Protein AF-A0A7C7KSQ9-F1 (afdb_monomer)

Structure (mmCIF, N/CA/C/O backbone):
data_AF-A0A7C7KSQ9-F1
#
_entry.id   AF-A0A7C7KSQ9-F1
#
loop_
_atom_site.group_PDB
_atom_site.id
_atom_site.type_symbol
_atom_site.label_atom_id
_atom_site.label_alt_id
_atom_site.label_comp_id
_atom_site.label_asym_id
_atom_site.label_entity_id
_atom_site.label_seq_id
_atom_site.pdbx_PDB_ins_code
_atom_site.Cartn_x
_atom_site.Cartn_y
_atom_site.Cartn_z
_atom_site.occupancy
_atom_site.B_iso_or_equiv
_atom_site.auth_seq_id
_atom_site.auth_comp_id
_atom_site.auth_asym_id
_atom_site.auth_atom_id
_atom_site.pdbx_PDB_model_num
ATOM 1 N N . MET A 1 1 ? -10.186 -8.218 -6.974 1.00 58.34 1 MET A N 1
ATOM 2 C CA . MET A 1 1 ? -9.021 -7.333 -6.769 1.00 58.34 1 MET A CA 1
ATOM 3 C C . MET A 1 1 ? -9.530 -5.919 -6.979 1.00 58.34 1 MET A C 1
ATOM 5 O O . MET A 1 1 ? -10.241 -5.729 -7.955 1.00 58.34 1 MET A O 1
ATOM 9 N N . HIS A 1 2 ? -9.294 -4.994 -6.046 1.00 64.25 2 HIS A N 1
ATOM 10 C CA . HIS A 1 2 ? -9.689 -3.590 -6.235 1.00 64.25 2 HIS A CA 1
ATOM 11 C C . HIS A 1 2 ? -8.527 -2.854 -6.909 1.00 64.25 2 HIS A C 1
ATOM 13 O O . HIS A 1 2 ? -7.389 -3.007 -6.463 1.00 64.25 2 HIS A O 1
ATOM 19 N N . GLY A 1 3 ? -8.811 -2.142 -8.001 1.00 62.25 3 GLY A N 1
ATOM 20 C CA . GLY A 1 3 ? -7.834 -1.320 -8.713 1.00 62.25 3 GLY A CA 1
ATOM 21 C C . GLY A 1 3 ? -7.838 0.107 -8.181 1.00 62.25 3 GLY A C 1
ATOM 22 O O . GLY A 1 3 ? -8.906 0.673 -7.954 1.00 62.25 3 GLY A O 1
ATOM 23 N N . ILE A 1 4 ? -6.648 0.648 -7.955 1.00 75.06 4 ILE A N 1
ATOM 24 C CA . ILE A 1 4 ? -6.389 2.046 -7.639 1.00 75.06 4 ILE A CA 1
ATOM 25 C C . ILE A 1 4 ? -5.628 2.599 -8.838 1.00 75.06 4 ILE A C 1
ATOM 27 O O . ILE A 1 4 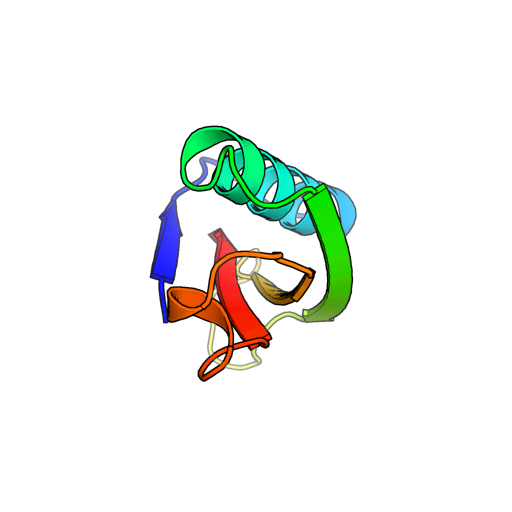? -4.493 2.198 -9.082 1.00 75.06 4 ILE A O 1
ATOM 31 N N . GLU A 1 5 ? -6.278 3.480 -9.589 1.00 70.25 5 GLU A N 1
ATOM 32 C CA . GLU A 1 5 ? -5.645 4.201 -10.689 1.00 70.25 5 GLU A CA 1
ATOM 33 C C . GLU A 1 5 ? -4.914 5.417 -10.115 1.00 70.25 5 GLU A C 1
ATOM 35 O O . GLU A 1 5 ? -5.539 6.296 -9.511 1.00 70.25 5 GLU A O 1
ATOM 40 N N . THR A 1 6 ? -3.593 5.464 -10.266 1.00 63.84 6 THR A N 1
ATOM 41 C CA . THR A 1 6 ? -2.774 6.631 -9.938 1.00 63.84 6 THR A CA 1
ATOM 42 C C . THR A 1 6 ? -1.961 7.059 -11.159 1.00 63.84 6 THR A C 1
ATOM 44 O O . THR A 1 6 ? -1.825 6.346 -12.148 1.00 63.84 6 THR A O 1
ATOM 47 N N . THR A 1 7 ? -1.480 8.299 -11.149 1.00 60.38 7 THR A N 1
ATOM 48 C CA . THR A 1 7 ? -0.898 8.942 -12.333 1.00 60.38 7 THR A CA 1
ATOM 49 C C . THR A 1 7 ? 0.565 8.588 -12.598 1.00 60.38 7 THR A C 1
ATOM 51 O O . THR A 1 7 ? 1.089 9.078 -13.597 1.00 60.38 7 THR A O 1
ATOM 54 N N . ARG A 1 8 ? 1.222 7.802 -11.725 1.00 57.19 8 ARG A N 1
ATOM 55 C CA . ARG A 1 8 ? 2.563 7.191 -11.878 1.00 57.19 8 ARG A CA 1
ATOM 56 C C . ARG A 1 8 ? 3.039 6.681 -10.516 1.00 57.19 8 ARG A C 1
ATOM 58 O O . ARG A 1 8 ? 3.561 7.468 -9.723 1.00 57.19 8 ARG A O 1
ATOM 65 N N . VAL A 1 9 ? 2.924 5.384 -10.256 1.00 61.88 9 VAL A N 1
ATOM 66 C CA . VAL A 1 9 ? 3.616 4.751 -9.126 1.00 61.88 9 VAL A CA 1
ATOM 67 C C . VAL A 1 9 ? 4.842 4.019 -9.659 1.00 61.88 9 VAL A C 1
ATOM 69 O O . VAL A 1 9 ? 4.753 2.955 -10.251 1.00 61.88 9 VAL A O 1
ATOM 72 N N . ALA A 1 10 ? 6.021 4.613 -9.477 1.00 65.62 10 ALA A N 1
ATOM 73 C CA . ALA A 1 10 ? 7.271 4.019 -9.953 1.00 65.62 10 ALA A CA 1
ATOM 74 C C . ALA A 1 10 ? 7.991 3.216 -8.859 1.00 65.62 10 ALA A C 1
ATOM 76 O O . ALA A 1 10 ? 8.780 2.328 -9.172 1.00 65.62 10 ALA A O 1
ATOM 77 N N . THR A 1 11 ? 7.732 3.506 -7.576 1.00 83.38 11 THR A N 1
ATOM 78 C CA . THR A 1 11 ? 8.458 2.885 -6.457 1.00 83.38 11 THR A CA 1
ATOM 79 C C . THR A 1 11 ? 7.553 2.145 -5.479 1.00 83.38 11 THR A C 1
ATOM 81 O O . THR A 1 11 ? 6.352 2.405 -5.365 1.00 83.38 11 THR A O 1
ATOM 84 N N . TYR A 1 12 ? 8.170 1.234 -4.724 1.00 86.44 12 TYR A N 1
ATOM 85 C CA . TYR A 1 12 ? 7.533 0.497 -3.637 1.00 86.44 12 TYR A CA 1
ATOM 86 C C . TYR A 1 12 ? 6.856 1.436 -2.625 1.00 86.44 12 TYR A C 1
ATOM 88 O O . TYR A 1 12 ? 5.711 1.207 -2.232 1.00 86.44 12 TYR A O 1
ATOM 96 N N . GLU A 1 13 ? 7.540 2.507 -2.215 1.00 88.50 13 GLU A N 1
ATOM 97 C CA . GLU A 1 13 ? 7.044 3.455 -1.215 1.00 88.50 13 GLU A CA 1
ATOM 98 C C . GLU A 1 13 ? 5.781 4.166 -1.701 1.00 88.50 13 GLU A C 1
ATOM 100 O O . GLU A 1 13 ? 4.800 4.239 -0.962 1.00 88.50 13 GLU A O 1
ATOM 105 N N . GLN A 1 14 ? 5.776 4.615 -2.961 1.00 87.12 14 GLN A N 1
ATOM 106 C CA . GLN A 1 14 ? 4.622 5.272 -3.576 1.00 87.12 14 GLN A CA 1
ATOM 107 C C . GLN A 1 14 ? 3.416 4.328 -3.661 1.00 87.12 14 GLN A C 1
ATOM 109 O O . GLN A 1 14 ? 2.292 4.729 -3.354 1.00 87.12 14 GLN A O 1
ATOM 114 N N . ALA A 1 15 ? 3.645 3.057 -4.013 1.00 87.56 15 ALA A N 1
ATOM 115 C CA . ALA A 1 15 ? 2.588 2.051 -4.084 1.00 87.56 15 ALA A CA 1
ATOM 116 C C . ALA A 1 15 ? 1.940 1.814 -2.718 1.00 87.56 15 ALA A C 1
ATOM 118 O O . ALA A 1 15 ? 0.713 1.761 -2.584 1.00 87.56 15 ALA A O 1
ATOM 119 N N . VAL A 1 16 ? 2.775 1.679 -1.687 1.00 89.25 16 VAL A N 1
ATOM 120 C CA . VAL A 1 16 ? 2.324 1.476 -0.311 1.00 89.25 16 VAL A CA 1
ATOM 121 C C . VAL A 1 16 ? 1.573 2.700 0.205 1.00 89.25 16 VAL A C 1
ATOM 123 O O . VAL A 1 16 ? 0.505 2.541 0.797 1.00 89.25 16 VAL A O 1
ATOM 126 N N . GLU A 1 17 ? 2.082 3.907 -0.035 1.00 90.12 17 GLU A N 1
ATOM 127 C CA . GLU A 1 17 ? 1.433 5.147 0.391 1.00 90.12 17 GLU A CA 1
ATOM 128 C C . GLU A 1 17 ? 0.049 5.310 -0.251 1.00 90.12 17 GLU A C 1
ATOM 130 O O . GLU A 1 17 ? -0.935 5.524 0.463 1.00 90.12 17 GLU A O 1
ATOM 135 N N . ALA A 1 18 ? -0.065 5.098 -1.568 1.00 88.19 18 ALA A N 1
ATOM 136 C CA . ALA A 1 18 ? -1.340 5.147 -2.284 1.00 88.19 18 ALA A CA 1
ATOM 137 C C . ALA A 1 18 ? -2.346 4.111 -1.750 1.00 88.19 18 ALA A C 1
ATOM 139 O O . ALA A 1 18 ? -3.526 4.415 -1.542 1.00 88.19 18 ALA A O 1
ATOM 140 N N . ALA A 1 19 ? -1.880 2.892 -1.467 1.00 88.62 19 ALA A N 1
ATOM 141 C CA . ALA A 1 19 ? -2.709 1.843 -0.885 1.00 88.62 19 ALA A CA 1
ATOM 142 C C . ALA A 1 19 ? -3.202 2.207 0.529 1.00 88.62 19 ALA A C 1
ATOM 144 O O . ALA A 1 19 ? -4.371 1.981 0.854 1.00 88.62 19 ALA A O 1
ATOM 145 N N . LEU A 1 20 ? -2.343 2.790 1.371 1.00 87.44 20 LEU A N 1
ATOM 146 C CA . LEU A 1 20 ? -2.710 3.234 2.719 1.00 87.44 20 LEU A CA 1
ATOM 147 C C . LEU A 1 20 ? -3.694 4.408 2.690 1.00 87.44 20 LEU A C 1
ATOM 149 O O . LEU A 1 20 ? -4.668 4.398 3.448 1.00 87.44 20 LEU A O 1
ATOM 153 N N . ASP A 1 21 ? -3.486 5.385 1.807 1.00 88.69 21 ASP A N 1
ATOM 154 C CA . ASP A 1 21 ? -4.392 6.525 1.648 1.00 88.69 21 ASP A CA 1
ATOM 155 C C . ASP A 1 21 ? -5.776 6.077 1.154 1.00 88.69 21 ASP A C 1
ATOM 157 O O . ASP A 1 21 ? -6.803 6.466 1.719 1.00 88.69 21 ASP A O 1
ATOM 161 N N . TYR A 1 22 ? -5.825 5.152 0.187 1.00 86.88 22 TYR A N 1
ATOM 162 C CA . TYR A 1 22 ? -7.076 4.531 -0.252 1.00 86.88 22 TYR A CA 1
ATOM 163 C C . TYR A 1 22 ? -7.815 3.849 0.905 1.00 86.88 22 TYR A C 1
ATOM 165 O O . TYR A 1 22 ? -9.028 4.031 1.057 1.00 86.88 22 TYR A O 1
ATOM 173 N N . ILE A 1 23 ? -7.103 3.093 1.751 1.00 86.00 23 ILE A N 1
ATOM 174 C CA . ILE A 1 23 ? -7.712 2.455 2.921 1.00 86.00 23 ILE A CA 1
ATOM 175 C C . ILE A 1 23 ? -8.236 3.493 3.909 1.00 86.00 23 ILE A C 1
ATOM 177 O O . ILE A 1 23 ? -9.364 3.368 4.381 1.00 86.00 23 ILE A O 1
ATOM 181 N N . LYS A 1 24 ? -7.465 4.544 4.190 1.00 84.38 24 LYS A N 1
ATOM 182 C CA . LYS A 1 24 ? -7.867 5.613 5.110 1.00 84.38 24 LYS A CA 1
ATOM 183 C C . LYS A 1 24 ? -9.120 6.352 4.630 1.00 84.38 24 LYS A C 1
ATOM 185 O O . LYS A 1 24 ? -9.973 6.686 5.453 1.00 84.38 24 LYS A O 1
ATOM 190 N N . LYS A 1 25 ? -9.240 6.578 3.316 1.00 84.75 25 LYS A N 1
ATOM 191 C CA . LYS A 1 25 ? -10.385 7.247 2.677 1.00 84.75 25 LYS A CA 1
ATOM 192 C C . LYS A 1 25 ? -11.634 6.373 2.609 1.00 84.75 25 LYS A C 1
ATOM 194 O O . LYS A 1 25 ? -12.724 6.871 2.847 1.00 84.75 25 LYS A O 1
ATOM 199 N N . ASN A 1 26 ? -11.493 5.087 2.294 1.00 81.94 26 ASN A N 1
ATOM 200 C CA . ASN A 1 26 ? -12.645 4.207 2.050 1.00 81.94 26 ASN A CA 1
ATOM 201 C C . ASN A 1 26 ? -13.050 3.380 3.278 1.00 81.94 26 ASN A C 1
ATOM 203 O O . ASN A 1 26 ? -14.171 2.881 3.356 1.00 81.94 26 ASN A O 1
ATOM 207 N N . TYR A 1 27 ? -12.151 3.229 4.251 1.00 79.00 27 TYR A N 1
ATOM 208 C CA . TYR A 1 27 ? -12.331 2.346 5.399 1.00 79.00 27 TYR A CA 1
ATOM 209 C C . TYR A 1 27 ? -11.954 3.051 6.709 1.00 79.00 27 TYR A C 1
ATOM 211 O O . TYR A 1 27 ? -11.092 2.599 7.460 1.00 79.00 27 TYR A O 1
ATOM 219 N N . HIS A 1 28 ? -12.672 4.129 7.038 1.00 71.69 28 HIS A N 1
ATOM 220 C CA . HIS A 1 28 ? -12.471 4.940 8.253 1.00 71.69 28 HIS A CA 1
ATOM 221 C C . HIS A 1 28 ? -12.515 4.162 9.584 1.00 71.69 28 HIS A C 1
ATOM 223 O O . HIS A 1 28 ? -12.069 4.661 10.612 1.00 71.69 28 HIS A O 1
ATOM 229 N N . ARG A 1 29 ? -13.070 2.942 9.588 1.00 71.25 29 ARG A N 1
ATOM 230 C CA . ARG A 1 29 ? -13.164 2.064 10.769 1.00 71.25 29 ARG A CA 1
ATOM 231 C C . ARG A 1 29 ? -11.982 1.106 10.929 1.00 71.25 29 ARG A C 1
ATOM 233 O O . ARG A 1 29 ? -11.957 0.318 11.877 1.00 71.25 29 ARG A O 1
ATOM 240 N N . VAL A 1 30 ? -11.016 1.128 10.012 1.00 74.06 30 VAL A N 1
ATOM 241 C CA . VAL A 1 30 ? -9.806 0.315 10.132 1.00 74.06 30 VAL A CA 1
ATOM 242 C C . VAL A 1 30 ? -8.841 1.023 11.075 1.00 74.06 30 VAL A C 1
ATOM 244 O O . VAL A 1 30 ? -8.241 2.034 10.736 1.00 74.06 30 VAL A O 1
ATOM 247 N N . SER A 1 31 ? -8.704 0.479 12.284 1.00 70.12 31 SER A N 1
ATOM 248 C CA . SER A 1 31 ? -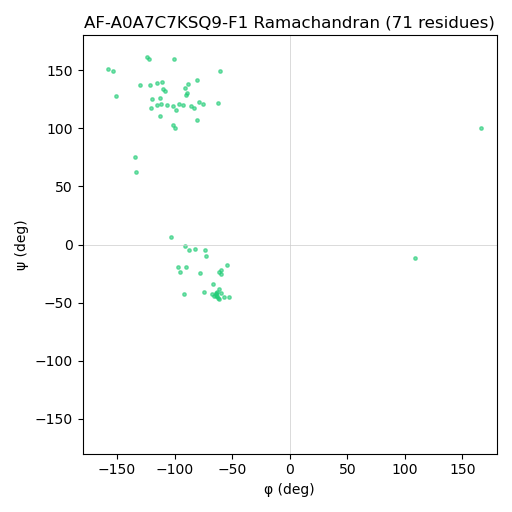7.842 1.040 13.330 1.00 70.12 31 SER A CA 1
ATOM 249 C C . SER A 1 31 ? -6.361 0.728 13.132 1.00 70.12 31 SER A C 1
ATOM 251 O O . SER A 1 31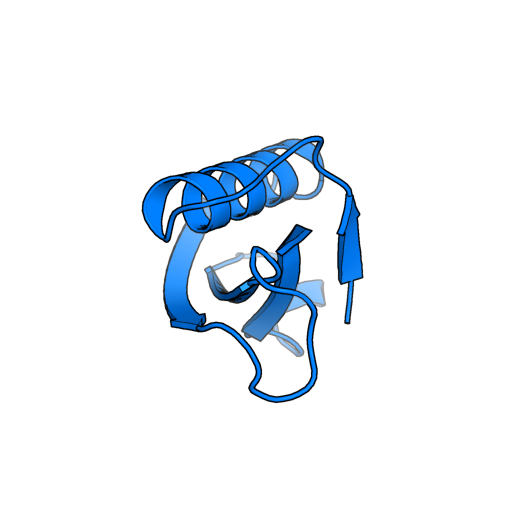 ? -5.513 1.426 13.674 1.00 70.12 31 SER A O 1
ATOM 253 N N . ASN A 1 32 ? -6.038 -0.353 12.417 1.00 78.69 32 ASN A N 1
ATOM 254 C CA 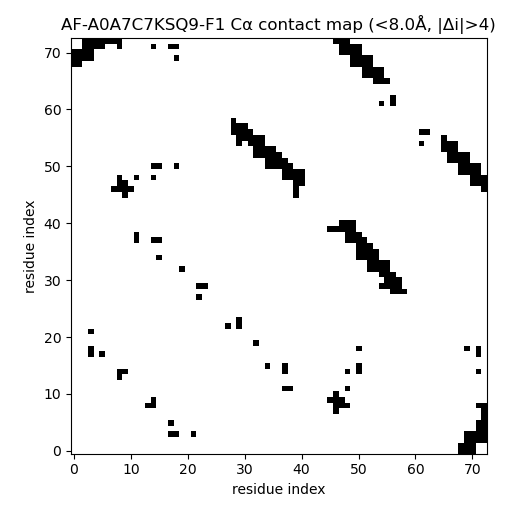. ASN A 1 32 ? -4.657 -0.748 12.171 1.00 78.69 32 ASN A CA 1
ATOM 255 C C . ASN A 1 32 ? -4.551 -1.490 10.830 1.00 78.69 32 ASN A C 1
ATOM 257 O O . ASN A 1 32 ? -5.297 -2.441 10.574 1.00 78.69 32 ASN A O 1
ATOM 261 N N . VAL A 1 33 ? -3.628 -1.036 9.985 1.00 83.31 33 VAL A N 1
ATOM 262 C CA . VAL A 1 33 ? -3.320 -1.607 8.673 1.00 83.31 33 VAL A CA 1
ATOM 263 C C . VAL A 1 33 ? -1.870 -2.046 8.705 1.00 83.31 33 VAL A C 1
ATOM 265 O O . VAL A 1 33 ? -0.986 -1.242 8.985 1.00 83.31 33 VAL A O 1
ATOM 268 N N . LYS A 1 34 ? -1.618 -3.314 8.392 1.00 87.12 34 LYS A N 1
ATOM 269 C CA . LYS A 1 34 ? -0.261 -3.826 8.219 1.00 87.12 34 LYS A CA 1
ATOM 270 C C . LYS A 1 34 ? -0.049 -4.190 6.758 1.00 87.12 34 LYS A C 1
ATOM 272 O O . LYS A 1 34 ? -0.826 -4.963 6.204 1.00 87.12 34 LYS A O 1
ATOM 277 N N . VAL A 1 35 ? 0.999 -3.653 6.145 1.00 88.50 35 VAL A N 1
ATOM 278 C CA . VAL A 1 35 ? 1.448 -4.092 4.820 1.00 88.50 35 VAL A CA 1
ATOM 279 C C . VAL A 1 35 ? 2.154 -5.432 4.997 1.00 88.50 35 VAL A C 1
ATOM 281 O O . VAL A 1 35 ? 3.093 -5.538 5.782 1.00 88.50 35 VAL A O 1
ATOM 284 N N . GLU A 1 36 ? 1.664 -6.473 4.330 1.00 90.06 36 GLU A N 1
ATOM 285 C CA . GLU A 1 36 ? 2.267 -7.811 4.390 1.00 90.06 36 GLU A CA 1
ATOM 286 C C . GLU A 1 36 ? 3.290 -7.995 3.269 1.00 90.06 36 GLU A C 1
ATOM 288 O O . GLU A 1 36 ? 4.368 -8.531 3.505 1.00 90.06 36 GLU A O 1
ATOM 293 N N . ARG A 1 37 ? 2.965 -7.533 2.056 1.00 89.62 37 ARG A N 1
ATOM 294 C CA . ARG A 1 37 ? 3.893 -7.509 0.920 1.00 89.62 37 ARG A CA 1
ATOM 295 C C . ARG A 1 37 ? 3.459 -6.487 -0.120 1.00 89.62 37 ARG A C 1
ATOM 297 O O . ARG A 1 37 ? 2.260 -6.281 -0.296 1.00 89.62 37 ARG A O 1
ATOM 304 N N . ALA A 1 38 ? 4.417 -5.933 -0.854 1.00 89.50 38 ALA A N 1
ATOM 305 C CA . ALA A 1 38 ? 4.147 -5.304 -2.138 1.00 89.50 38 ALA A CA 1
ATOM 306 C C . ALA A 1 38 ? 5.121 -5.829 -3.192 1.00 89.50 38 ALA A C 1
ATOM 308 O O . ALA A 1 38 ? 6.298 -6.038 -2.900 1.00 89.50 38 ALA A O 1
ATOM 309 N N . TYR A 1 39 ? 4.610 -6.119 -4.381 1.00 89.56 39 TYR A N 1
ATOM 310 C CA . TYR A 1 39 ? 5.387 -6.699 -5.472 1.00 89.56 39 TYR A CA 1
ATOM 311 C C . TYR A 1 39 ? 4.781 -6.326 -6.819 1.00 89.56 39 TYR A C 1
ATOM 313 O O . TYR A 1 39 ? 3.563 -6.198 -6.944 1.00 89.56 39 TYR A O 1
ATOM 321 N N . MET A 1 40 ? 5.633 -6.205 -7.832 1.00 86.81 40 MET A N 1
ATOM 322 C CA . MET A 1 40 ? 5.206 -6.097 -9.224 1.00 86.81 40 MET A CA 1
ATOM 323 C C . MET A 1 40 ? 4.885 -7.492 -9.764 1.00 86.81 40 MET A C 1
ATOM 325 O O . MET A 1 40 ? 5.569 -8.465 -9.427 1.00 86.81 40 MET A O 1
ATOM 329 N N . GLN A 1 41 ? 3.839 -7.618 -10.583 1.00 81.44 41 GLN A N 1
ATOM 330 C CA . GLN A 1 41 ? 3.576 -8.881 -11.271 1.00 81.44 41 GLN A CA 1
ATOM 331 C C . GLN A 1 41 ? 4.329 -8.938 -12.604 1.00 81.44 41 GLN A C 1
ATOM 333 O O . GLN A 1 41 ? 4.297 -7.959 -13.342 1.00 81.44 41 GLN A O 1
ATOM 338 N N . PRO A 1 42 ? 4.933 -10.086 -12.971 1.00 75.94 42 PRO A N 1
ATOM 339 C CA . PRO A 1 42 ? 5.745 -10.205 -14.189 1.00 75.94 42 PRO A CA 1
ATOM 340 C C . PRO A 1 42 ? 5.001 -9.896 -15.496 1.00 75.94 42 PRO A C 1
ATOM 342 O O . PRO A 1 42 ? 5.629 -9.626 -16.511 1.00 75.94 42 PRO A O 1
ATOM 345 N N . HIS A 1 43 ? 3.671 -9.997 -15.487 1.00 79.88 43 HIS A N 1
ATOM 346 C CA . HIS A 1 43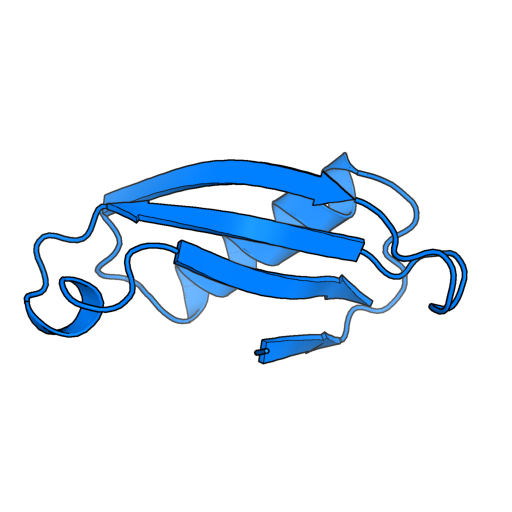 ? 2.812 -9.793 -16.656 1.00 79.88 43 HIS A CA 1
ATOM 347 C C . HIS A 1 43 ? 2.102 -8.436 -16.659 1.00 79.88 43 HIS A C 1
ATOM 349 O O . HIS A 1 43 ? 1.203 -8.226 -17.471 1.00 79.88 43 HIS A O 1
ATOM 355 N N . TRP A 1 44 ? 2.420 -7.559 -15.711 1.00 80.88 44 TRP A N 1
ATOM 356 C CA . TRP A 1 44 ? 1.853 -6.218 -15.641 1.00 80.88 44 TRP A CA 1
ATOM 357 C C . TRP A 1 44 ? 2.839 -5.195 -16.192 1.00 80.88 44 TRP A C 1
ATOM 359 O O . TRP A 1 44 ? 4.032 -5.475 -16.303 1.00 80.88 44 TRP A O 1
ATOM 369 N N . GLU A 1 45 ? 2.316 -4.034 -16.579 1.00 76.44 45 GLU A N 1
ATOM 370 C CA . GLU A 1 45 ? 3.149 -2.933 -17.054 1.00 76.44 45 GLU A CA 1
ATOM 371 C C . GLU A 1 45 ? 4.129 -2.493 -15.958 1.00 76.44 45 GLU A C 1
ATOM 373 O O . GLU A 1 45 ? 3.869 -2.621 -14.758 1.00 76.44 45 GLU A O 1
ATOM 378 N N . GLU A 1 46 ? 5.297 -2.006 -16.369 1.00 71.50 46 GLU A N 1
ATOM 379 C CA . GLU A 1 46 ? 6.289 -1.492 -15.433 1.00 71.50 46 GLU A CA 1
ATOM 380 C C . GLU A 1 46 ? 5.701 -0.287 -14.677 1.00 71.50 46 GLU A C 1
ATOM 382 O O . GLU A 1 46 ? 5.265 0.683 -15.292 1.00 71.50 46 GLU A O 1
ATOM 387 N N . GLY A 1 47 ? 5.653 -0.371 -13.344 1.00 72.25 47 GLY A N 1
ATOM 388 C CA . GLY A 1 47 ? 4.957 0.591 -12.478 1.00 72.25 47 GLY A CA 1
ATOM 389 C C . GLY A 1 47 ? 3.675 0.053 -11.831 1.00 72.25 47 GLY A C 1
ATOM 390 O O . GLY A 1 47 ? 3.198 0.631 -10.863 1.00 72.25 47 GLY A O 1
ATOM 391 N N . ASP A 1 48 ? 3.162 -1.102 -12.259 1.00 83.50 48 ASP A N 1
ATOM 392 C CA . ASP A 1 48 ? 1.997 -1.714 -11.617 1.00 83.50 48 ASP A CA 1
ATOM 393 C C . ASP A 1 48 ? 2.385 -2.581 -10.407 1.00 83.50 48 ASP A C 1
ATOM 395 O O . ASP A 1 48 ? 3.048 -3.621 -10.519 1.00 83.50 48 ASP A O 1
ATOM 399 N N . TRP A 1 49 ? 1.878 -2.210 -9.233 1.00 88.31 49 TRP A N 1
ATOM 400 C CA . TRP A 1 49 ? 2.137 -2.890 -7.967 1.00 88.31 49 TRP A CA 1
ATOM 401 C C . TRP A 1 49 ? 0.906 -3.615 -7.432 1.00 88.31 49 TRP A C 1
ATOM 403 O O . TRP A 1 49 ? -0.216 -3.111 -7.429 1.00 88.31 49 TRP A O 1
ATOM 413 N N . VAL A 1 50 ? 1.120 -4.805 -6.878 1.00 88.94 50 VAL A N 1
ATOM 414 C CA . VAL A 1 50 ? 0.171 -5.437 -5.961 1.00 88.94 50 VAL A CA 1
ATOM 415 C C . VAL A 1 50 ? 0.605 -5.121 -4.544 1.00 88.94 50 VAL A C 1
ATOM 417 O O . VAL A 1 50 ? 1.684 -5.539 -4.132 1.00 88.94 50 VAL A O 1
ATOM 420 N N . VAL A 1 51 ? -0.259 -4.467 -3.771 1.00 89.56 51 VAL A N 1
ATOM 421 C CA . VAL A 1 51 ? -0.070 -4.263 -2.332 1.00 89.56 51 VAL A CA 1
ATOM 422 C C . VAL A 1 51 ? -1.036 -5.162 -1.572 1.00 89.56 51 VAL A C 1
ATOM 424 O O . VAL A 1 51 ? -2.259 -5.077 -1.716 1.00 89.56 51 VAL A O 1
ATOM 427 N N . GLU A 1 52 ? -0.487 -6.045 -0.747 1.00 89.94 52 GLU A N 1
ATOM 428 C CA . GLU A 1 52 ? -1.259 -6.912 0.131 1.00 89.94 52 GLU A CA 1
ATOM 429 C C . GLU A 1 52 ? -1.244 -6.368 1.551 1.00 89.94 52 GLU A C 1
ATOM 431 O O . GLU A 1 52 ? -0.202 -6.238 2.196 1.00 89.94 52 GLU A O 1
ATOM 436 N N . LEU A 1 53 ? -2.441 -6.066 2.038 1.00 87.88 53 LEU A N 1
ATOM 437 C CA . LEU A 1 53 ? -2.681 -5.449 3.325 1.00 87.88 53 LEU A CA 1
ATOM 438 C C . LEU A 1 53 ? -3.437 -6.412 4.227 1.00 87.88 53 LEU A C 1
ATOM 440 O O . LEU A 1 53 ? -4.410 -7.056 3.823 1.00 87.88 53 LEU A O 1
ATOM 444 N N . ARG A 1 54 ? -3.035 -6.447 5.489 1.00 85.56 54 ARG A N 1
ATOM 445 C CA . ARG A 1 54 ? -3.796 -7.048 6.569 1.00 85.56 54 ARG A CA 1
ATOM 446 C C . ARG A 1 54 ? -4.534 -5.952 7.318 1.00 85.56 54 ARG A C 1
ATOM 448 O O . ARG A 1 54 ? -3.922 -5.088 7.947 1.00 85.56 54 ARG A O 1
ATOM 455 N N . LEU A 1 55 ? -5.859 -6.006 7.259 1.00 82.06 55 LEU A N 1
ATOM 456 C CA . LEU A 1 55 ? -6.725 -5.056 7.947 1.00 82.06 55 LEU A CA 1
ATOM 457 C C . LEU A 1 55 ? -7.093 -5.636 9.309 1.00 82.06 55 LEU A C 1
ATOM 459 O O . LEU A 1 55 ? -7.698 -6.709 9.396 1.00 82.06 55 LEU A O 1
ATOM 463 N N . ASN A 1 56 ? -6.735 -4.933 10.380 1.00 72.88 56 ASN A N 1
ATOM 464 C CA . ASN A 1 56 ? -7.214 -5.255 11.713 1.00 72.88 56 ASN A CA 1
ATOM 465 C C . ASN A 1 56 ? -8.361 -4.305 12.053 1.00 72.88 56 ASN A C 1
ATOM 467 O O . ASN A 1 56 ? -8.169 -3.132 12.382 1.00 72.88 56 ASN A O 1
ATOM 471 N N . THR A 1 57 ? -9.571 -4.826 11.909 1.00 67.38 57 THR A N 1
ATOM 472 C CA . THR A 1 57 ? -10.812 -4.087 12.115 1.00 67.38 57 THR A CA 1
ATOM 473 C C . THR A 1 57 ? -11.606 -4.794 13.206 1.00 67.38 57 THR A C 1
ATOM 475 O O . THR A 1 57 ? -11.717 -6.021 13.198 1.00 67.38 57 THR A O 1
ATOM 478 N N . ARG A 1 58 ? -12.194 -4.021 14.125 1.00 63.94 58 ARG A N 1
ATOM 479 C CA . ARG A 1 58 ? -13.188 -4.535 15.085 1.00 63.94 58 ARG A CA 1
ATOM 480 C C . A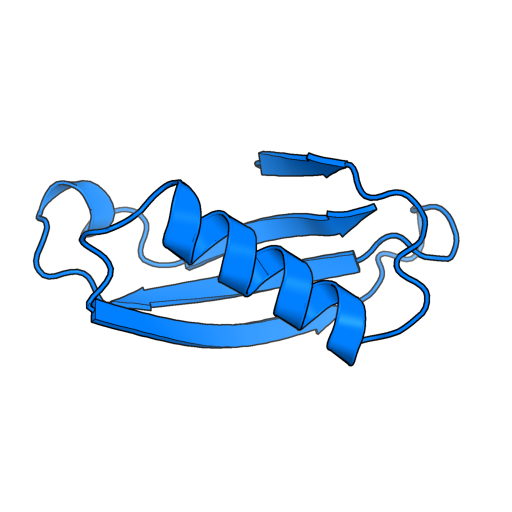RG A 1 58 ? -14.545 -4.823 14.424 1.00 63.94 58 ARG A C 1
ATOM 482 O O . ARG A 1 58 ? -15.449 -5.336 15.075 1.00 63.94 58 ARG A O 1
ATOM 489 N N . ASP A 1 59 ? -14.686 -4.495 13.142 1.00 58.47 59 ASP A N 1
ATOM 490 C CA . ASP A 1 59 ? -15.897 -4.672 12.359 1.00 58.47 59 ASP A CA 1
ATOM 491 C C . ASP A 1 59 ? -16.045 -6.140 11.916 1.00 58.47 59 ASP A C 1
ATOM 493 O O . ASP A 1 59 ? -15.169 -6.730 11.267 1.00 58.47 59 ASP A O 1
ATOM 497 N N . ARG A 1 60 ? -17.177 -6.752 12.286 1.00 56.62 60 ARG A N 1
ATOM 498 C CA . ARG A 1 60 ? -17.487 -8.161 11.992 1.00 56.62 60 ARG A CA 1
ATOM 499 C C . ARG A 1 60 ? -17.543 -8.439 10.487 1.00 56.62 60 ARG A C 1
ATOM 501 O O . ARG A 1 60 ? -17.289 -9.577 10.095 1.00 56.62 60 ARG A O 1
ATOM 508 N N . LEU A 1 61 ? -17.801 -7.435 9.645 1.00 55.31 61 LEU A N 1
ATOM 509 C CA . LEU A 1 61 ? -17.866 -7.592 8.186 1.00 55.31 61 LEU A CA 1
ATOM 510 C C . LEU A 1 61 ? -16.505 -7.949 7.559 1.00 55.31 61 LEU A C 1
ATOM 512 O O . LEU A 1 61 ? -16.446 -8.775 6.649 1.00 55.31 61 LEU A O 1
ATOM 516 N N . PHE A 1 62 ? -15.397 -7.435 8.103 1.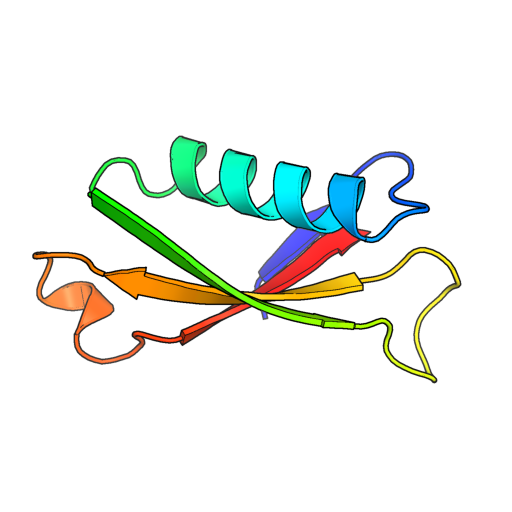00 55.53 62 PHE A N 1
ATOM 517 C CA . PHE A 1 62 ? -14.039 -7.762 7.637 1.00 55.53 62 PHE A CA 1
ATOM 518 C C . PHE A 1 62 ? -13.446 -9.006 8.304 1.00 55.53 62 PHE A C 1
ATOM 520 O O . PHE A 1 62 ? -12.386 -9.483 7.897 1.00 55.53 62 PHE A O 1
ATOM 527 N N . SER A 1 63 ? -14.141 -9.595 9.284 1.00 50.47 63 SER A N 1
ATOM 528 C CA . SER A 1 63 ? -13.678 -10.810 9.967 1.00 50.47 63 SER A CA 1
ATOM 529 C C . SER A 1 63 ? -13.478 -12.002 9.016 1.00 50.47 63 SER A C 1
ATOM 531 O O . SER A 1 63 ? -12.628 -12.848 9.299 1.00 50.47 63 SER A O 1
ATOM 533 N N . ARG A 1 64 ? -14.187 -12.026 7.871 1.00 56.44 64 ARG A N 1
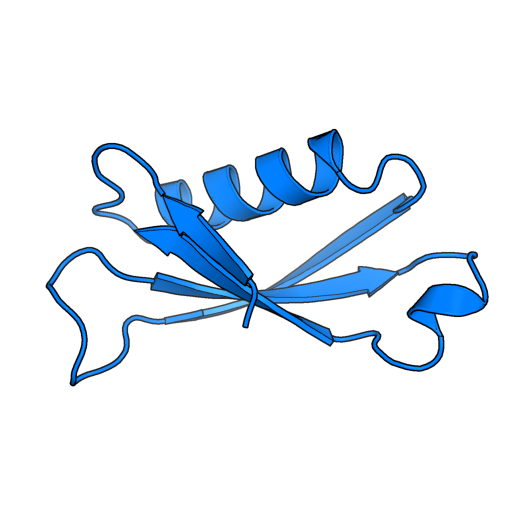ATOM 534 C CA . ARG A 1 64 ? -14.079 -13.051 6.813 1.00 56.44 64 ARG A CA 1
ATOM 535 C C . ARG A 1 64 ? -13.045 -12.748 5.715 1.00 56.44 64 ARG A C 1
ATOM 537 O O . ARG A 1 64 ? -12.624 -13.676 5.035 1.00 56.44 64 ARG A O 1
ATOM 544 N N . ARG A 1 65 ? -12.603 -11.496 5.536 1.00 62.56 65 ARG A N 1
ATOM 545 C CA . ARG A 1 65 ? -11.548 -11.100 4.575 1.00 62.56 65 ARG A CA 1
ATOM 546 C C . ARG A 1 65 ? -10.562 -10.146 5.254 1.00 62.56 65 ARG A C 1
ATOM 548 O O . ARG A 1 65 ? -10.572 -8.946 5.012 1.00 62.56 65 ARG A O 1
ATOM 555 N N . ARG A 1 66 ? -9.699 -10.698 6.113 1.00 72.69 66 ARG A N 1
ATOM 556 C CA . ARG A 1 66 ? -8.636 -9.936 6.808 1.00 72.69 66 ARG A CA 1
ATOM 557 C C . ARG A 1 66 ? -7.482 -9.521 5.895 1.00 72.69 66 ARG A C 1
ATOM 559 O O . ARG A 1 66 ? -6.626 -8.755 6.322 1.00 72.69 66 ARG A O 1
ATOM 566 N N . HIS A 1 67 ? -7.454 -10.047 4.675 1.00 81.25 67 HIS A N 1
ATOM 567 C CA . HIS A 1 67 ? -6.427 -9.793 3.678 1.00 81.25 67 HIS A CA 1
ATOM 568 C C . HIS A 1 67 ? -7.069 -9.077 2.496 1.00 81.25 67 HIS A C 1
ATOM 570 O O . HIS A 1 67 ? -7.991 -9.608 1.871 1.00 81.25 67 HIS A O 1
ATOM 576 N N . LEU A 1 68 ? -6.583 -7.877 2.203 1.00 83.69 68 LEU A N 1
ATOM 577 C CA . LEU A 1 68 ? -6.974 -7.100 1.042 1.00 83.69 68 LEU A CA 1
ATOM 578 C C . LEU A 1 68 ? -5.801 -7.053 0.069 1.00 83.69 68 LEU A C 1
ATOM 580 O O . LEU A 1 68 ? -4.669 -6.801 0.468 1.00 83.69 68 LEU A O 1
ATOM 584 N N . LYS A 1 69 ? -6.088 -7.291 -1.209 1.00 86.00 69 LYS A N 1
ATOM 585 C CA . LYS A 1 69 ? -5.124 -7.111 -2.292 1.00 86.00 69 LYS A CA 1
ATOM 586 C C . LYS A 1 69 ? -5.570 -5.938 -3.146 1.00 86.00 69 LYS A C 1
ATOM 588 O O . LYS A 1 69 ? -6.679 -5.972 -3.696 1.00 86.00 69 LYS A O 1
ATOM 593 N N . LEU A 1 70 ? -4.710 -4.938 -3.233 1.00 84.75 70 LEU A N 1
ATOM 594 C CA . LEU A 1 70 ? -4.899 -3.739 -4.031 1.00 84.75 70 LEU A CA 1
ATOM 595 C C . LEU A 1 70 ? -3.945 -3.797 -5.215 1.00 84.75 70 LEU A C 1
ATOM 597 O O . LEU A 1 70 ? -2.772 -4.115 -5.038 1.00 84.75 70 LEU A O 1
ATOM 601 N N . ARG A 1 71 ? -4.466 -3.526 -6.409 1.00 84.75 71 ARG A N 1
ATOM 602 C CA . ARG A 1 71 ? -3.635 -3.172 -7.559 1.00 84.75 71 ARG A CA 1
ATOM 603 C C . ARG A 1 71 ? -3.461 -1.663 -7.526 1.00 84.75 71 ARG A C 1
ATOM 605 O O . ARG A 1 71 ? -4.457 -0.962 -7.372 1.00 84.75 71 ARG A O 1
ATOM 612 N N . VAL A 1 72 ? -2.231 -1.205 -7.648 1.00 81.44 72 VAL A N 1
ATOM 613 C CA . VAL A 1 72 ? -1.866 0.202 -7.723 1.00 81.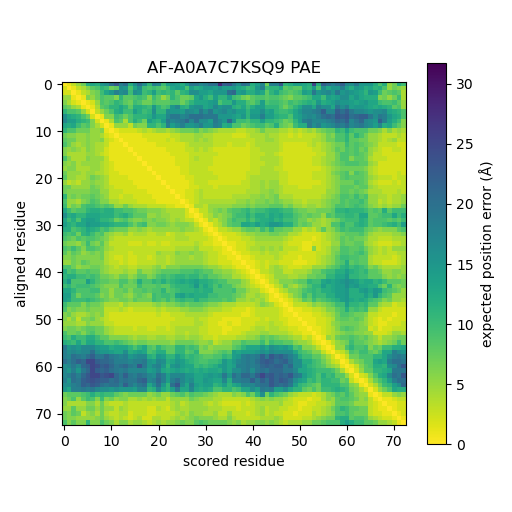44 72 VAL A CA 1
ATOM 614 C C . VAL A 1 72 ? -1.147 0.390 -9.050 1.00 81.44 72 VAL A C 1
ATOM 616 O O . VAL A 1 72 ? -0.128 -0.260 -9.266 1.00 81.44 72 VAL A O 1
ATOM 619 N N . CYS A 1 73 ? -1.730 1.210 -9.916 1.00 78.06 73 CYS A N 1
ATOM 620 C CA . CYS A 1 73 ? -1.179 1.628 -11.205 1.00 78.06 73 CYS A CA 1
ATOM 621 C C . CYS A 1 73 ? -0.627 3.044 -11.066 1.00 78.06 73 CYS A C 1
ATOM 623 O O . CYS A 1 73 ? -1.355 3.826 -10.415 1.00 78.06 73 CYS A O 1
#

pLDDT: mean 77.59, std 11.27, range [50.47, 90.12]

Foldseek 3Di:
DAEDEDPAQQDPVSQVVSVVVVCVVPPVQQPDKDFPDKDDDPPDDRRKIKTKIQTDGPDPVCVVPRIDIYIYD

Sequence (73 aa):
MHGIETTRVATYEQAVEAALDYIKKNYHRVSNVKVERAYMQPHWEEGDWVVELRLNTRDRLFSRRRHLKLRVC

Mean predicted aligned error: 7.28 Å

Secondary structure (DSSP, 8-state):
-EEE--S---SHHHHHHHHHHHHHHH-TT--EEEEEEEEE-TTSPTT-EEEEEEEE-S-GGGGG--EEEEEE-

Nearest PDB structures (foldseek):
  1v2b-assembly2_B  TM=5.256E-01  e=5.576E+00  Nicotiana tabacum
  7wbi-assembly1_A  TM=3.565E-01  e=9.343E+00  Gallus gallus

Radius of gyration: 12.17 Å; Cα contacts (8 Å, |Δi|>4): 135; chains: 1; bounding box: 26×22×32 Å

Solvent-accessible surface area (backbone atoms only — not comparable to full-atom values): 4269 Å² total; per-residue (Å²): 125,51,78,44,88,52,100,76,26,82,47,71,66,52,38,50,50,53,53,50,51,51,44,56,73,76,37,78,72,54,81,43,78,43,80,75,50,71,46,67,51,94,90,49,64,93,42,34,30,38,39,32,33,36,54,49,50,91,50,74,82,46,71,84,56,42,65,46,55,35,38,32,47